Protein AF-A0A0P8AAI0-F1 (afdb_monomer_lite)

Organism: NCBI:txid1392998

Secondary structure (DSSP, 8-state):
-HHHHHHHHHHHHHHHHHHHHHTT---EEEEE-SSHHHHHHHHHHHHHH-GGG--SSTTS-SEEEEB---TTS-GGGTTTB--HHHHHHHHHHHH-TTSS--EEEESSSSSSS---TTEEEEEE----TTHHHHHTT-TT------

Radius of gyration: 15.43 Å; chains: 1; bounding box: 41×43×31 Å

pLDDT: mean 80.05, std 18.84, range [31.98, 96.88]

Structure (mmCIF, N/CA/C/O backbone):
data_AF-A0A0P8AAI0-F1
#
_entry.id   AF-A0A0P8AAI0-F1
#
loop_
_atom_site.group_PDB
_atom_site.id
_atom_site.type_symbol
_atom_site.label_atom_id
_atom_site.label_alt_id
_atom_site.label_comp_id
_atom_site.label_asym_id
_atom_site.label_entity_id
_atom_site.label_seq_id
_atom_site.pdbx_PDB_ins_code
_atom_site.Cartn_x
_atom_site.Cartn_y
_atom_site.Cartn_z
_atom_site.occupancy
_atom_site.B_iso_or_equiv
_atom_site.auth_seq_id
_atom_site.auth_comp_id
_atom_site.auth_asym_id
_atom_site.auth_atom_id
_atom_site.pdbx_PDB_model_num
ATOM 1 N N . MET A 1 1 ? 15.168 13.896 9.844 1.00 45.66 1 MET A N 1
ATOM 2 C CA . MET A 1 1 ? 14.336 13.631 11.042 1.00 45.66 1 MET A CA 1
ATOM 3 C C . MET A 1 1 ? 12.861 14.038 10.887 1.00 45.66 1 MET A C 1
ATOM 5 O O . MET A 1 1 ? 12.034 13.464 11.578 1.00 45.66 1 MET A O 1
ATOM 9 N N . GLY A 1 2 ? 12.480 14.962 9.988 1.00 57.12 2 GLY A N 1
ATOM 10 C CA . GLY A 1 2 ? 11.063 15.337 9.791 1.00 57.12 2 GLY A CA 1
ATOM 11 C C . GLY A 1 2 ? 10.198 14.327 9.016 1.00 57.12 2 GLY A C 1
ATOM 12 O O . GLY A 1 2 ? 8.997 14.243 9.253 1.00 57.12 2 GLY A O 1
ATOM 13 N N . SER A 1 3 ? 10.792 13.525 8.125 1.00 65.31 3 SER A N 1
ATOM 14 C CA . SER A 1 3 ? 10.058 12.581 7.268 1.00 65.31 3 SER A CA 1
ATOM 15 C C . SER A 1 3 ? 9.417 11.424 8.039 1.00 65.31 3 SER A C 1
ATOM 17 O O . SER A 1 3 ? 8.282 11.068 7.757 1.00 65.31 3 SER A O 1
ATOM 19 N N . GLU A 1 4 ? 10.102 10.871 9.041 1.00 74.44 4 GLU A N 1
ATOM 20 C CA . GLU A 1 4 ? 9.607 9.716 9.802 1.00 74.44 4 GLU A CA 1
ATOM 21 C C . GLU A 1 4 ? 8.378 10.069 10.654 1.00 74.44 4 GLU A C 1
ATOM 23 O O . GLU A 1 4 ? 7.386 9.342 10.655 1.00 74.44 4 GLU A O 1
ATOM 28 N N . LYS A 1 5 ? 8.398 11.230 11.327 1.00 82.56 5 LYS A N 1
ATOM 29 C CA . LYS A 1 5 ? 7.234 11.730 12.077 1.00 82.56 5 LYS A CA 1
ATOM 30 C C . LYS A 1 5 ? 6.036 11.967 11.155 1.00 82.56 5 LYS A C 1
ATOM 32 O O . LYS A 1 5 ? 4.918 11.612 11.512 1.00 82.56 5 LYS A O 1
ATOM 37 N N . ARG A 1 6 ? 6.274 12.520 9.960 1.00 85.12 6 ARG A N 1
ATOM 38 C CA . ARG A 1 6 ? 5.229 12.743 8.952 1.00 85.12 6 ARG A CA 1
ATOM 39 C C . ARG A 1 6 ? 4.620 11.424 8.469 1.00 85.12 6 ARG A C 1
ATOM 41 O O . ARG A 1 6 ? 3.402 11.322 8.419 1.00 85.12 6 ARG A O 1
ATOM 48 N N . ILE A 1 7 ? 5.441 10.417 8.162 1.00 89.19 7 ILE A N 1
ATOM 49 C CA . ILE A 1 7 ? 4.960 9.107 7.692 1.00 89.19 7 ILE A CA 1
ATOM 50 C C . ILE A 1 7 ? 4.073 8.435 8.744 1.00 89.19 7 ILE A C 1
ATOM 52 O O . ILE A 1 7 ? 3.032 7.899 8.388 1.00 89.19 7 ILE A O 1
ATOM 56 N N . LYS A 1 8 ? 4.424 8.524 10.032 1.00 91.44 8 LYS A N 1
ATOM 57 C CA . LYS A 1 8 ? 3.599 7.987 11.130 1.00 91.44 8 LYS A CA 1
ATOM 58 C C . LYS A 1 8 ? 2.211 8.623 11.198 1.00 91.44 8 LYS A C 1
ATOM 60 O O . LYS A 1 8 ? 1.223 7.912 11.354 1.00 91.44 8 LYS A O 1
ATOM 65 N N . ILE A 1 9 ? 2.142 9.949 11.063 1.00 90.56 9 ILE A N 1
ATOM 66 C CA . ILE A 1 9 ? 0.868 10.686 11.049 1.00 90.56 9 ILE A CA 1
ATOM 67 C C . ILE A 1 9 ? 0.040 10.264 9.832 1.00 90.56 9 ILE A C 1
ATOM 69 O O . ILE A 1 9 ? -1.098 9.840 9.991 1.00 90.56 9 ILE A O 1
ATOM 73 N N . ILE A 1 10 ? 0.648 10.267 8.642 1.00 89.25 10 ILE A N 1
ATOM 74 C CA . ILE A 1 10 ? -0.021 9.856 7.400 1.00 89.25 10 ILE A CA 1
ATOM 75 C C . ILE A 1 10 ? -0.526 8.410 7.493 1.00 89.25 10 ILE A C 1
ATOM 77 O O . ILE A 1 10 ? -1.657 8.137 7.109 1.00 89.25 10 ILE A O 1
ATOM 81 N N . ALA A 1 11 ? 0.281 7.483 8.018 1.00 92.94 11 ALA A N 1
ATOM 82 C CA . ALA A 1 11 ? -0.107 6.085 8.191 1.00 92.94 11 ALA A CA 1
ATOM 83 C C . ALA A 1 11 ? -1.357 5.954 9.066 1.00 92.94 11 ALA A C 1
ATOM 85 O O . ALA A 1 11 ? -2.292 5.245 8.701 1.00 92.94 11 ALA A O 1
ATOM 86 N N . LYS A 1 12 ? -1.382 6.668 10.198 1.00 92.81 12 LYS A N 1
ATOM 87 C CA . LYS A 1 12 ? -2.525 6.680 11.108 1.00 92.81 12 LYS A CA 1
ATOM 88 C C . LYS A 1 12 ? -3.771 7.246 10.430 1.00 92.81 12 LYS A C 1
ATOM 90 O O . LYS A 1 12 ? -4.813 6.603 10.467 1.00 92.81 12 LYS A O 1
ATOM 95 N N . ASP A 1 13 ? -3.654 8.397 9.773 1.00 90.88 13 ASP A N 1
ATOM 96 C CA . ASP A 1 13 ? -4.787 9.050 9.112 1.00 90.88 13 ASP A CA 1
ATOM 97 C C . ASP A 1 13 ? -5.361 8.187 7.977 1.00 90.88 13 ASP A C 1
ATOM 99 O O . ASP A 1 13 ? -6.579 8.085 7.828 1.00 90.88 13 ASP A O 1
ATOM 103 N N . ILE A 1 14 ? -4.496 7.520 7.203 1.00 91.75 14 ILE A N 1
ATOM 104 C CA . ILE A 1 14 ? -4.907 6.584 6.149 1.00 91.75 14 ILE A CA 1
ATOM 105 C C . ILE A 1 14 ? -5.676 5.406 6.742 1.00 91.75 14 ILE A C 1
ATOM 107 O O . ILE A 1 14 ? -6.764 5.108 6.254 1.00 91.75 14 ILE A O 1
ATOM 111 N N . VAL A 1 15 ? -5.133 4.744 7.770 1.00 93.81 15 VAL A N 1
ATOM 112 C CA . VAL A 1 15 ? -5.780 3.585 8.407 1.00 93.81 15 VAL A CA 1
ATOM 113 C C . VAL A 1 15 ? -7.129 3.987 8.996 1.00 93.81 15 VAL A C 1
ATOM 115 O O . VAL A 1 15 ? -8.135 3.364 8.667 1.00 93.81 15 VAL A O 1
ATOM 118 N N . ASP A 1 16 ? -7.165 5.066 9.782 1.00 92.38 16 ASP A N 1
ATOM 119 C CA . ASP A 1 16 ? -8.385 5.550 10.433 1.00 92.38 16 ASP A CA 1
ATOM 120 C C . ASP A 1 16 ? -9.463 5.918 9.397 1.00 92.38 16 ASP A C 1
ATOM 122 O O . ASP A 1 16 ? -10.640 5.609 9.578 1.00 92.38 16 ASP A O 1
ATOM 126 N N . HIS A 1 17 ? -9.084 6.581 8.299 1.00 91.12 17 HIS A N 1
ATOM 127 C CA . HIS A 1 17 ? -10.022 6.930 7.231 1.00 91.12 17 HIS A CA 1
ATOM 128 C C . HIS A 1 17 ? -10.501 5.698 6.456 1.00 91.12 17 HIS A C 1
ATOM 130 O O . HIS A 1 17 ? -11.684 5.594 6.131 1.00 91.12 17 HIS A O 1
ATOM 136 N N . PHE A 1 18 ? -9.593 4.773 6.141 1.00 90.81 18 PHE A N 1
ATOM 137 C CA . PHE A 1 18 ? -9.918 3.583 5.365 1.00 90.81 18 PHE A CA 1
ATOM 138 C C . PHE A 1 18 ? -10.877 2.662 6.125 1.00 90.81 18 PHE A C 1
ATOM 140 O O . PHE A 1 18 ? -11.883 2.242 5.562 1.00 90.81 18 PHE A O 1
ATOM 147 N N . GLU A 1 19 ? -10.637 2.424 7.416 1.00 92.06 19 GLU A N 1
ATOM 148 C CA . GLU A 1 19 ? -11.521 1.599 8.247 1.00 92.06 19 GLU A CA 1
ATOM 149 C C . GLU A 1 19 ? -12.921 2.200 8.388 1.00 92.06 19 GLU A C 1
ATOM 151 O O . GLU A 1 19 ? -13.902 1.502 8.149 1.00 92.06 19 GLU A O 1
ATOM 156 N N . LYS A 1 20 ? -13.030 3.510 8.657 1.00 90.38 20 LYS A N 1
ATOM 157 C CA . LYS A 1 20 ? -14.334 4.200 8.699 1.00 90.38 20 LYS A CA 1
ATOM 158 C C . LYS A 1 20 ? -15.103 4.071 7.391 1.00 90.38 20 LYS A C 1
ATOM 160 O O . LYS A 1 20 ? -16.328 4.031 7.385 1.00 90.38 20 LYS A O 1
ATOM 165 N N . ARG A 1 21 ? -14.394 4.046 6.262 1.00 87.00 21 ARG A N 1
ATOM 166 C CA . ARG A 1 21 ? -15.028 3.890 4.955 1.00 87.00 21 ARG A CA 1
ATOM 167 C C . ARG A 1 21 ? -15.523 2.463 4.735 1.00 87.00 21 ARG A C 1
ATOM 169 O O . ARG A 1 21 ? -16.639 2.310 4.247 1.00 87.00 21 ARG A O 1
ATOM 176 N N . LEU A 1 22 ? -14.748 1.461 5.154 1.00 86.88 22 LEU A N 1
ATOM 177 C CA . LEU A 1 22 ? -15.141 0.050 5.089 1.00 86.88 22 LEU A CA 1
ATOM 178 C C . LEU A 1 22 ? -16.396 -0.272 5.918 1.00 86.88 22 LEU A C 1
ATOM 180 O O . LEU A 1 22 ? -17.106 -1.212 5.580 1.00 86.88 22 LEU A O 1
ATOM 184 N N . GLU A 1 23 ? -16.707 0.506 6.962 1.00 88.50 23 GLU A N 1
ATOM 185 C CA . GLU A 1 23 ? -17.963 0.367 7.722 1.00 88.50 23 GLU A CA 1
ATOM 186 C C . GLU A 1 23 ? -19.212 0.723 6.897 1.00 88.50 23 GLU A C 1
ATOM 188 O O . GLU A 1 23 ? -20.306 0.244 7.192 1.00 88.50 23 GLU A O 1
ATOM 193 N N . VAL A 1 24 ? -19.061 1.566 5.871 1.00 86.31 24 VAL A N 1
ATOM 194 C CA . VAL A 1 24 ? -20.173 2.077 5.054 1.00 86.31 24 VAL A CA 1
ATOM 195 C C . VAL A 1 24 ? -20.227 1.395 3.691 1.00 86.31 24 VAL A C 1
ATOM 197 O O . VAL A 1 24 ? -21.310 1.109 3.183 1.00 86.31 24 VAL A O 1
ATOM 200 N N . LEU A 1 25 ? -19.068 1.164 3.076 1.00 81.62 25 LEU A N 1
ATOM 201 C CA . LEU A 1 25 ? -18.955 0.588 1.744 1.00 81.62 25 LEU A CA 1
ATOM 202 C C . LEU A 1 25 ? -17.646 -0.193 1.629 1.00 81.62 25 LEU A C 1
ATOM 204 O O . LEU A 1 25 ? -16.569 0.366 1.843 1.00 81.62 25 LEU A O 1
ATOM 208 N N . ASP A 1 26 ? -17.737 -1.463 1.232 1.00 84.81 26 ASP A N 1
ATOM 209 C CA . ASP A 1 26 ? -16.545 -2.241 0.908 1.00 84.81 26 ASP A CA 1
ATOM 210 C C . ASP A 1 26 ? -15.889 -1.710 -0.372 1.00 84.81 26 ASP A C 1
ATOM 212 O O . ASP A 1 26 ? -16.550 -1.343 -1.348 1.00 84.81 26 ASP A O 1
ATOM 216 N N . GLY A 1 27 ? -14.565 -1.699 -0.371 1.00 87.81 27 GLY A N 1
ATOM 217 C CA . GLY A 1 27 ? -13.793 -1.460 -1.568 1.00 87.81 27 GLY A CA 1
ATOM 218 C C . GLY A 1 27 ? -12.321 -1.219 -1.292 1.00 87.81 27 GLY A C 1
ATOM 219 O O . GLY A 1 27 ? -11.780 -1.590 -0.247 1.00 87.81 27 GLY A O 1
ATOM 220 N N . LYS A 1 28 ? -11.637 -0.689 -2.305 1.00 91.00 28 LYS A N 1
ATOM 221 C CA . LYS A 1 28 ? -10.181 -0.707 -2.388 1.00 91.00 28 LYS A CA 1
ATOM 222 C C . LYS A 1 28 ? -9.588 0.695 -2.418 1.00 91.00 28 LYS A C 1
ATOM 224 O O . LYS A 1 28 ? -10.158 1.646 -2.960 1.00 91.00 28 LYS A O 1
ATOM 229 N N . GLY A 1 29 ? -8.399 0.801 -1.841 1.00 91.38 29 GLY A N 1
ATOM 230 C CA . GLY A 1 29 ? -7.593 2.008 -1.775 1.00 91.38 29 GLY A CA 1
ATOM 231 C C . GLY A 1 29 ? -6.268 1.858 -2.518 1.00 91.38 29 GLY A C 1
ATOM 232 O O . GLY A 1 29 ? -5.637 0.799 -2.517 1.00 91.38 29 GLY A O 1
ATOM 233 N N . MET A 1 30 ? -5.813 2.949 -3.122 1.00 91.69 30 MET A N 1
ATOM 234 C CA . MET A 1 30 ? -4.482 3.056 -3.705 1.00 91.69 30 MET A CA 1
ATOM 235 C C . MET A 1 30 ? -3.768 4.253 -3.095 1.00 91.69 30 MET A C 1
ATOM 237 O O . MET A 1 30 ? -4.326 5.340 -2.976 1.00 91.69 30 MET A O 1
ATOM 241 N N . ILE A 1 31 ? -2.521 4.055 -2.692 1.00 91.69 31 ILE A N 1
ATOM 242 C CA . ILE A 1 31 ? -1.681 5.089 -2.103 1.00 91.69 31 ILE A CA 1
ATOM 243 C C . ILE A 1 31 ? -0.512 5.321 -3.046 1.00 91.69 31 ILE A C 1
ATOM 245 O O . ILE A 1 31 ? 0.296 4.427 -3.272 1.00 91.69 31 ILE A O 1
ATOM 249 N N . VAL A 1 32 ? -0.415 6.526 -3.586 1.00 89.00 32 VAL A N 1
ATOM 250 C CA . VAL A 1 32 ? 0.661 6.955 -4.472 1.00 89.00 32 VAL A CA 1
ATOM 251 C C . VAL A 1 32 ? 1.707 7.703 -3.651 1.00 89.00 32 VAL A C 1
ATOM 253 O O . VAL A 1 32 ? 1.422 8.745 -3.054 1.00 89.00 32 VAL A O 1
ATOM 256 N N . CYS A 1 33 ? 2.935 7.189 -3.631 1.00 86.94 33 CYS A N 1
ATOM 257 C CA . CYS A 1 33 ? 4.070 7.827 -2.966 1.00 86.94 33 CYS A CA 1
ATOM 258 C C . CYS A 1 33 ? 5.125 8.293 -3.978 1.00 86.94 33 CYS A C 1
ATOM 260 O O . CYS A 1 33 ? 5.326 7.677 -5.020 1.00 86.94 33 CYS A O 1
ATOM 262 N N . MET A 1 34 ? 5.889 9.334 -3.636 1.00 83.00 34 MET A N 1
ATOM 263 C CA . MET A 1 34 ? 6.893 9.908 -4.553 1.00 83.00 34 MET A CA 1
ATOM 264 C C . MET A 1 34 ? 8.202 9.112 -4.649 1.00 83.00 34 MET A C 1
ATOM 266 O O . MET A 1 34 ? 8.955 9.241 -5.617 1.00 83.00 34 MET A O 1
ATOM 270 N N . SER A 1 35 ? 8.522 8.284 -3.654 1.00 87.06 35 SER A N 1
ATOM 271 C CA . SER A 1 35 ? 9.751 7.487 -3.660 1.00 87.06 35 SER A CA 1
ATOM 272 C C . SER A 1 35 ? 9.520 6.089 -3.109 1.00 87.06 35 SER A C 1
ATOM 274 O O . SER A 1 35 ? 8.659 5.881 -2.258 1.00 87.06 35 SER A O 1
ATOM 276 N N . ARG A 1 36 ? 10.345 5.139 -3.560 1.00 87.38 36 ARG A N 1
ATOM 277 C CA . ARG A 1 36 ? 10.311 3.738 -3.108 1.00 87.38 36 ARG A CA 1
ATOM 278 C C . ARG A 1 36 ? 10.518 3.614 -1.605 1.00 87.38 36 ARG A C 1
ATOM 280 O O . ARG A 1 36 ? 9.802 2.872 -0.947 1.00 87.38 36 ARG A O 1
ATOM 287 N N . ARG A 1 37 ? 11.433 4.419 -1.058 1.00 88.44 37 ARG A N 1
ATOM 288 C CA . ARG A 1 37 ? 11.660 4.501 0.384 1.00 88.44 37 ARG A CA 1
ATOM 289 C C . ARG A 1 37 ? 10.384 4.891 1.128 1.00 88.44 37 ARG A C 1
ATOM 291 O O . ARG A 1 37 ? 10.032 4.224 2.086 1.00 88.44 37 ARG A O 1
ATOM 298 N N . ILE A 1 38 ? 9.666 5.915 0.659 1.00 89.81 38 ILE A N 1
ATOM 299 C CA . ILE A 1 38 ? 8.409 6.343 1.293 1.00 89.81 38 ILE A CA 1
ATOM 300 C C . ILE A 1 38 ? 7.344 5.247 1.192 1.00 89.81 38 ILE A C 1
ATOM 302 O O . ILE A 1 38 ? 6.665 5.008 2.183 1.00 89.81 38 ILE A O 1
ATOM 306 N N . CYS A 1 39 ? 7.222 4.551 0.052 1.00 91.25 39 CYS A N 1
ATOM 307 C CA . CYS A 1 39 ? 6.288 3.424 -0.072 1.00 91.25 39 CYS A CA 1
ATOM 308 C C . CYS A 1 39 ? 6.514 2.377 1.027 1.00 91.25 39 CYS A C 1
ATOM 310 O O . CYS A 1 39 ? 5.564 1.888 1.631 1.00 91.25 39 CYS A O 1
ATOM 312 N N . ILE A 1 40 ? 7.780 2.037 1.269 1.00 92.38 40 ILE A N 1
ATOM 313 C CA . ILE A 1 40 ? 8.179 0.989 2.210 1.00 92.38 40 ILE A CA 1
ATOM 314 C C . ILE A 1 40 ? 8.061 1.477 3.650 1.00 92.38 40 ILE A C 1
ATOM 316 O O . ILE A 1 40 ? 7.498 0.775 4.482 1.00 92.38 40 ILE A O 1
ATOM 320 N N . ASP A 1 41 ? 8.532 2.688 3.943 1.00 92.50 41 ASP A N 1
ATOM 321 C CA . ASP A 1 41 ? 8.413 3.279 5.275 1.00 92.50 41 ASP A CA 1
ATOM 322 C C . ASP A 1 41 ? 6.929 3.399 5.670 1.00 92.50 41 ASP A C 1
ATOM 324 O O . ASP A 1 41 ? 6.551 3.020 6.778 1.00 92.50 41 ASP A O 1
ATOM 328 N N . LEU A 1 42 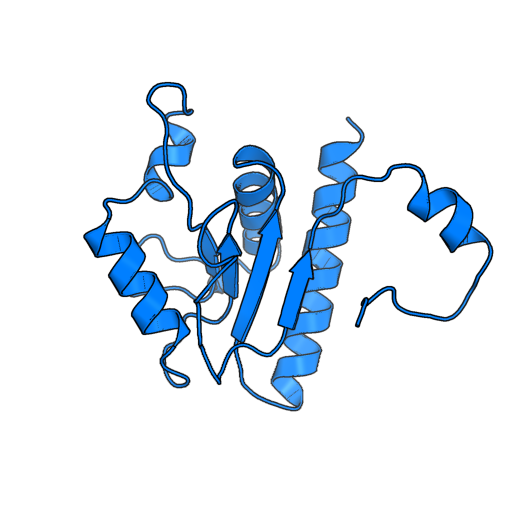? 6.068 3.844 4.747 1.00 93.12 42 LEU A N 1
ATOM 329 C CA . LEU A 1 42 ? 4.626 3.935 4.970 1.00 93.12 42 LEU A CA 1
ATOM 330 C C . LEU A 1 42 ? 3.984 2.562 5.164 1.00 93.12 42 LEU A C 1
ATOM 332 O O . LEU A 1 42 ? 3.206 2.387 6.099 1.00 93.12 42 LEU A O 1
ATOM 336 N N . HIS A 1 43 ? 4.327 1.585 4.321 1.00 95.56 43 HIS A N 1
ATOM 337 C CA . HIS A 1 43 ? 3.894 0.203 4.504 1.00 95.56 43 HIS A CA 1
ATOM 338 C C . HIS A 1 43 ? 4.252 -0.296 5.904 1.00 95.56 43 HIS A C 1
ATOM 340 O O . HIS A 1 43 ? 3.384 -0.773 6.625 1.00 95.56 43 HIS A O 1
ATOM 346 N N . ASN A 1 44 ? 5.502 -0.117 6.325 1.00 94.94 44 ASN A N 1
ATOM 347 C CA . ASN A 1 44 ? 5.974 -0.588 7.620 1.00 94.94 44 ASN A CA 1
ATOM 348 C C . ASN A 1 44 ? 5.234 0.080 8.784 1.00 94.94 44 ASN A C 1
ATOM 350 O O . ASN A 1 44 ? 4.895 -0.600 9.750 1.00 94.94 44 ASN A O 1
ATOM 354 N N . GLU A 1 45 ? 4.947 1.382 8.709 1.00 95.88 45 GLU A N 1
ATOM 355 C CA . GLU A 1 45 ? 4.133 2.055 9.728 1.00 95.88 45 GLU A CA 1
ATOM 356 C C . GLU A 1 45 ? 2.677 1.561 9.735 1.00 95.88 45 GLU A C 1
ATOM 358 O O . GLU A 1 45 ? 2.128 1.322 10.810 1.00 95.88 45 GLU A O 1
ATOM 363 N N . ILE A 1 46 ? 2.063 1.310 8.574 1.00 96.31 46 ILE A N 1
ATOM 364 C CA . ILE A 1 46 ? 0.708 0.733 8.510 1.00 96.31 46 ILE A CA 1
ATOM 365 C C . ILE A 1 46 ? 0.691 -0.683 9.098 1.00 96.31 46 ILE A C 1
ATOM 367 O O . ILE A 1 46 ? -0.192 -1.007 9.890 1.00 96.31 46 ILE A O 1
ATOM 371 N N . VAL A 1 47 ? 1.683 -1.517 8.783 1.00 96.38 47 VAL A N 1
ATOM 372 C CA . VAL A 1 47 ? 1.791 -2.881 9.324 1.00 96.38 47 VAL A CA 1
ATOM 373 C C . VAL A 1 47 ? 2.001 -2.870 10.838 1.00 96.38 47 VAL A C 1
ATOM 375 O O . VAL A 1 47 ? 1.436 -3.712 11.530 1.00 96.38 47 VAL A O 1
ATOM 378 N N . LYS A 1 48 ? 2.728 -1.893 11.395 1.00 96.88 48 LYS A N 1
ATOM 379 C CA . LYS A 1 48 ? 2.812 -1.719 12.858 1.00 96.88 48 LYS A CA 1
ATOM 380 C C . LYS A 1 48 ? 1.446 -1.421 13.481 1.00 96.88 48 LYS A C 1
ATOM 382 O O . LYS A 1 48 ? 1.147 -1.938 14.553 1.00 96.88 48 LYS A O 1
ATOM 387 N N . LEU A 1 49 ? 0.619 -0.607 12.820 1.00 96.50 49 LEU A N 1
ATOM 388 C CA . LEU A 1 49 ? -0.734 -0.274 13.283 1.00 96.50 49 LEU A CA 1
ATOM 389 C C . LEU A 1 49 ? -1.722 -1.435 13.095 1.00 96.50 49 LEU A C 1
ATOM 391 O O . LEU A 1 49 ? -2.627 -1.614 13.914 1.00 96.50 49 LEU A O 1
ATOM 395 N N . ARG A 1 50 ? -1.566 -2.219 12.023 1.00 96.38 50 ARG A N 1
ATOM 396 C CA . ARG A 1 50 ? -2.428 -3.353 11.660 1.00 96.38 50 ARG A CA 1
ATOM 397 C C . ARG A 1 50 ? -1.597 -4.560 11.206 1.00 96.38 50 ARG A C 1
ATOM 399 O O . ARG A 1 50 ? -1.560 -4.875 10.016 1.00 96.38 50 ARG A O 1
ATOM 406 N N . PRO A 1 51 ? -0.998 -5.317 12.144 1.00 96.88 51 PRO A N 1
ATOM 407 C CA . PRO A 1 51 ? -0.120 -6.439 11.795 1.00 96.88 51 PRO A CA 1
ATOM 408 C C . PRO A 1 51 ? -0.811 -7.532 10.974 1.00 96.88 51 PRO A C 1
ATOM 410 O O . PRO A 1 51 ? -0.186 -8.165 10.133 1.00 96.88 51 PRO A O 1
ATOM 413 N N . LYS A 1 52 ? -2.123 -7.718 11.175 1.00 96.25 52 LYS A N 1
ATOM 414 C CA . LYS A 1 52 ? -2.936 -8.722 10.469 1.00 96.25 52 LYS A CA 1
ATOM 415 C C . LYS A 1 52 ? -3.159 -8.414 8.985 1.00 96.25 52 LYS A C 1
ATOM 417 O O . LYS A 1 52 ? -3.615 -9.285 8.257 1.00 96.25 52 LYS A O 1
ATOM 422 N N . TRP A 1 53 ? -2.907 -7.182 8.542 1.00 96.06 53 TRP A N 1
ATOM 423 C CA . TRP A 1 53 ? -3.076 -6.808 7.134 1.00 96.06 53 TRP A CA 1
ATOM 424 C C . TRP A 1 53 ? -1.906 -7.273 6.271 1.00 96.06 53 TRP A C 1
ATOM 426 O O . TRP A 1 53 ? -2.044 -7.384 5.052 1.00 96.06 53 TRP A O 1
ATOM 436 N N . TYR A 1 54 ? -0.762 -7.536 6.897 1.00 96.56 54 TYR A N 1
ATOM 437 C CA . TYR A 1 54 ? 0.436 -7.981 6.218 1.00 96.56 54 TYR A CA 1
ATOM 438 C C . TYR A 1 54 ? 0.443 -9.495 6.044 1.00 96.56 54 TYR A C 1
ATOM 440 O O . TYR A 1 54 ? 0.162 -10.255 6.965 1.00 96.56 54 TYR A O 1
ATOM 448 N N . ASP A 1 55 ? 0.847 -9.906 4.853 1.00 96.19 55 ASP A N 1
ATOM 449 C CA . ASP A 1 55 ? 1.314 -11.252 4.571 1.00 96.19 55 ASP A CA 1
ATOM 450 C C . ASP A 1 55 ? 2.496 -11.111 3.609 1.00 96.19 55 ASP A C 1
ATOM 452 O O . ASP A 1 55 ? 2.546 -10.157 2.823 1.00 96.19 55 ASP A O 1
ATOM 456 N N . ARG A 1 56 ? 3.442 -12.042 3.653 1.00 92.12 56 ARG A N 1
ATOM 457 C CA . ARG A 1 56 ? 4.582 -12.054 2.738 1.00 92.12 56 ARG A CA 1
ATOM 458 C C . ARG A 1 56 ? 4.177 -12.539 1.345 1.00 92.12 56 ARG A C 1
ATOM 460 O O . ARG A 1 56 ? 4.675 -12.015 0.347 1.00 92.12 56 ARG A O 1
ATOM 467 N N . ASP A 1 57 ? 3.249 -13.489 1.264 1.00 93.50 57 ASP A N 1
ATOM 468 C CA . ASP A 1 57 ? 2.863 -14.147 0.017 1.00 93.50 57 ASP A CA 1
ATOM 469 C C . ASP A 1 57 ? 1.998 -13.229 -0.860 1.00 93.50 57 ASP A C 1
ATOM 471 O O . ASP A 1 57 ? 1.109 -12.524 -0.380 1.00 93.50 57 ASP A O 1
ATOM 475 N N . ASP A 1 58 ? 2.262 -13.202 -2.168 1.00 92.25 58 ASP A N 1
ATOM 476 C CA . ASP A 1 58 ? 1.638 -12.262 -3.116 1.00 92.25 58 ASP A CA 1
ATOM 477 C C . ASP A 1 58 ? 0.150 -12.493 -3.362 1.00 92.25 58 ASP A C 1
ATOM 479 O O . ASP A 1 58 ? -0.503 -11.601 -3.892 1.00 92.25 58 ASP A O 1
ATOM 483 N N . ASP A 1 59 ? -0.367 -13.665 -3.023 1.00 92.56 59 ASP A N 1
ATOM 484 C CA . ASP A 1 59 ? -1.768 -14.081 -3.124 1.00 92.56 59 ASP A CA 1
ATOM 485 C C . ASP A 1 59 ? -2.542 -13.858 -1.815 1.00 92.56 59 ASP A C 1
ATOM 487 O O . ASP A 1 59 ? -3.760 -13.998 -1.780 1.00 92.56 59 ASP A O 1
ATOM 491 N N . LYS A 1 60 ? -1.851 -13.439 -0.752 1.00 94.31 60 LYS A N 1
ATOM 492 C CA . LYS A 1 60 ? -2.429 -13.160 0.565 1.00 94.31 60 LYS A CA 1
ATOM 493 C C . LYS A 1 60 ? -2.250 -11.701 0.960 1.00 94.31 60 LYS A C 1
ATOM 495 O O . LYS A 1 60 ? -1.680 -10.895 0.217 1.00 94.31 60 LYS A O 1
ATOM 500 N N . GLY A 1 61 ? -2.747 -11.371 2.147 1.00 94.50 61 GLY A N 1
ATOM 501 C CA . GLY A 1 61 ? -2.635 -10.049 2.747 1.00 94.50 61 GLY A CA 1
ATOM 502 C C . GLY A 1 61 ? -3.610 -9.030 2.162 1.00 94.50 61 GLY A C 1
ATOM 503 O O . GLY A 1 61 ? -4.138 -9.182 1.059 1.00 94.50 61 GLY A O 1
ATOM 504 N N . ILE A 1 62 ? -3.816 -7.978 2.945 1.00 96.25 62 ILE A N 1
ATOM 505 C CA . ILE A 1 62 ? -4.741 -6.876 2.669 1.00 96.25 62 ILE A CA 1
ATOM 506 C C . ILE A 1 62 ? -3.998 -5.685 2.062 1.00 96.25 62 ILE A C 1
ATOM 508 O O . ILE A 1 62 ? -4.587 -4.922 1.298 1.00 96.25 62 ILE A O 1
ATOM 512 N N . ILE A 1 63 ? -2.703 -5.537 2.367 1.00 96.38 63 ILE A N 1
ATOM 513 C CA . ILE A 1 63 ? -1.859 -4.441 1.888 1.00 96.38 63 ILE A CA 1
ATOM 514 C C . ILE A 1 63 ? -0.624 -4.954 1.146 1.00 96.38 63 ILE A C 1
ATOM 516 O O . ILE A 1 63 ? 0.047 -5.878 1.607 1.00 96.38 63 ILE A O 1
ATOM 520 N N . LYS A 1 64 ? -0.297 -4.340 -0.000 1.00 96.00 64 LYS A N 1
ATOM 521 C CA . LYS A 1 64 ? 0.924 -4.643 -0.768 1.00 96.00 64 LYS A CA 1
ATOM 522 C C . LYS A 1 64 ? 1.595 -3.388 -1.312 1.00 96.00 64 LYS A C 1
ATOM 524 O O . LYS A 1 64 ? 0.941 -2.501 -1.854 1.00 96.00 64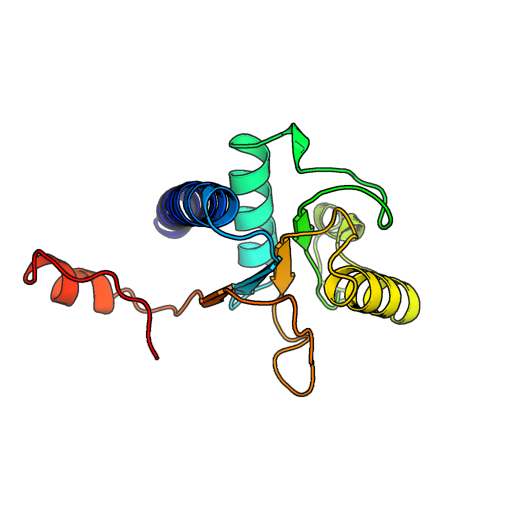 LYS A O 1
ATOM 529 N N . VAL A 1 65 ? 2.927 -3.361 -1.243 1.00 94.44 65 VAL A N 1
ATOM 530 C CA . VAL A 1 65 ? 3.757 -2.401 -1.987 1.00 94.44 65 VAL A CA 1
ATOM 531 C C . VAL A 1 65 ? 4.029 -2.941 -3.384 1.00 94.44 65 VAL A C 1
ATOM 533 O O . VAL A 1 65 ? 4.476 -4.082 -3.539 1.00 94.44 65 VAL A O 1
ATOM 536 N N . ILE A 1 66 ? 3.789 -2.113 -4.396 1.00 91.38 66 ILE A N 1
ATOM 537 C CA . ILE A 1 66 ? 3.900 -2.459 -5.810 1.00 91.38 66 ILE A CA 1
ATOM 538 C C . ILE A 1 66 ? 4.773 -1.413 -6.493 1.00 91.38 66 ILE A C 1
ATOM 540 O O . ILE A 1 66 ? 4.370 -0.280 -6.751 1.00 91.38 66 ILE A O 1
ATOM 544 N N . MET A 1 67 ? 6.006 -1.809 -6.795 1.00 88.50 67 MET A N 1
ATOM 545 C CA . MET A 1 67 ? 6.991 -0.934 -7.420 1.00 88.50 67 MET A CA 1
ATOM 546 C C . MET A 1 67 ? 7.905 -1.692 -8.385 1.00 88.50 67 MET A C 1
ATOM 548 O O . MET A 1 67 ? 7.998 -2.927 -8.389 1.00 88.50 67 MET A O 1
ATOM 552 N N . THR A 1 68 ? 8.593 -0.934 -9.231 1.00 83.75 68 THR A N 1
ATOM 553 C CA . THR A 1 68 ? 9.733 -1.421 -10.005 1.00 83.75 68 THR A CA 1
ATOM 554 C C . THR A 1 68 ? 11.006 -1.315 -9.173 1.00 83.75 68 THR A C 1
ATOM 556 O O . THR A 1 68 ? 11.294 -0.265 -8.593 1.00 83.75 68 THR A O 1
ATOM 559 N N . GLY A 1 69 ? 11.769 -2.405 -9.119 1.00 80.38 69 GLY A N 1
ATOM 560 C CA . GLY A 1 69 ? 13.102 -2.402 -8.523 1.00 80.38 69 GLY A CA 1
ATOM 561 C C . GLY 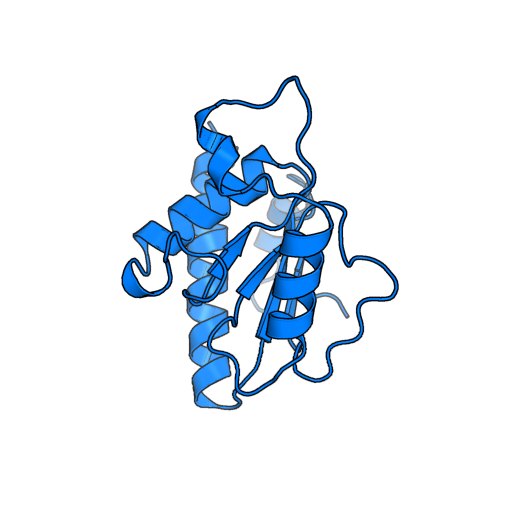A 1 69 ? 14.156 -1.798 -9.451 1.00 80.38 69 GLY A C 1
ATOM 562 O O . GLY A 1 69 ? 13.941 -1.664 -10.655 1.00 80.38 69 GLY A O 1
ATOM 563 N N . SER A 1 70 ? 15.301 -1.472 -8.867 1.00 79.69 70 SER A N 1
ATOM 564 C CA . SER A 1 70 ? 16.557 -1.069 -9.500 1.00 79.69 70 SER A CA 1
ATOM 565 C C . SER A 1 70 ? 17.687 -1.930 -8.935 1.00 79.69 70 SER A C 1
ATOM 567 O O . SER A 1 70 ? 17.602 -2.400 -7.803 1.00 79.69 70 SER A O 1
ATOM 569 N N . ALA A 1 71 ? 18.780 -2.079 -9.686 1.00 76.31 71 ALA A N 1
ATOM 570 C CA . ALA A 1 71 ? 19.992 -2.755 -9.215 1.00 76.31 71 ALA A CA 1
ATOM 571 C C . ALA A 1 71 ? 20.625 -2.085 -7.977 1.00 76.31 71 ALA A C 1
ATOM 573 O O . ALA A 1 71 ? 21.396 -2.713 -7.263 1.00 76.31 71 ALA A O 1
ATOM 574 N N . SER A 1 72 ? 20.295 -0.817 -7.723 1.00 79.25 72 SER A N 1
ATOM 575 C CA . SER A 1 72 ? 20.798 -0.022 -6.599 1.00 79.25 72 SER A CA 1
ATOM 576 C C . SER A 1 72 ? 19.930 -0.099 -5.336 1.00 79.25 72 SER A C 1
ATOM 578 O O . SER A 1 72 ? 20.130 0.704 -4.427 1.00 79.25 72 SER A O 1
ATOM 580 N N . ASP A 1 73 ? 18.898 -0.945 -5.311 1.00 81.88 73 ASP A N 1
ATOM 581 C CA . ASP A 1 73 ? 17.980 -1.016 -4.174 1.00 81.88 73 ASP A CA 1
ATOM 582 C C . ASP A 1 73 ? 18.528 -1.842 -3.020 1.00 81.88 73 ASP A C 1
ATOM 584 O O . ASP A 1 73 ? 19.252 -2.818 -3.211 1.00 81.88 73 ASP A O 1
ATOM 588 N N . ASP A 1 74 ? 18.117 -1.458 -1.814 1.00 82.19 74 ASP A N 1
ATOM 589 C CA . ASP A 1 74 ? 18.457 -2.172 -0.594 1.00 82.19 74 ASP A CA 1
ATOM 590 C C . ASP A 1 74 ? 17.922 -3.615 -0.635 1.00 82.19 74 ASP A C 1
ATOM 592 O O . ASP A 1 74 ? 16.811 -3.884 -1.107 1.00 82.19 74 ASP A O 1
ATOM 596 N N . LEU A 1 75 ? 18.708 -4.564 -0.123 1.00 82.00 75 LEU A N 1
ATOM 597 C CA . LEU A 1 75 ? 18.323 -5.976 -0.059 1.00 82.00 75 LEU A CA 1
ATOM 598 C C . LEU A 1 75 ? 17.060 -6.196 0.784 1.00 82.00 75 LEU A C 1
ATOM 600 O O . LEU A 1 75 ? 16.277 -7.101 0.496 1.00 82.00 75 LEU A O 1
ATOM 604 N N . SER A 1 76 ? 16.813 -5.340 1.776 1.00 82.75 76 SER A N 1
ATOM 605 C CA . SER A 1 76 ? 15.587 -5.364 2.580 1.00 82.75 76 SER A CA 1
ATOM 606 C C . SER A 1 76 ? 14.322 -5.074 1.764 1.00 82.75 76 SER A C 1
ATOM 608 O O . SER A 1 76 ? 13.223 -5.399 2.203 1.00 82.75 76 SER A O 1
ATOM 610 N N . TRP A 1 77 ? 14.445 -4.507 0.559 1.00 86.56 77 TRP A N 1
ATOM 611 C CA . TRP A 1 77 ? 13.305 -4.156 -0.295 1.00 86.56 77 TRP A CA 1
ATOM 612 C C . TRP A 1 77 ? 12.932 -5.262 -1.283 1.00 86.56 77 TRP A C 1
ATOM 614 O O . TRP A 1 77 ? 11.914 -5.153 -1.970 1.00 86.56 77 TRP A O 1
ATOM 624 N N . GLN A 1 78 ? 13.735 -6.328 -1.361 1.00 83.25 78 GLN A N 1
ATOM 625 C CA . GLN A 1 78 ? 13.590 -7.386 -2.364 1.00 83.25 78 GLN A CA 1
ATOM 626 C C . GLN A 1 78 ? 12.231 -8.089 -2.302 1.00 83.25 78 GLN A C 1
ATOM 628 O O . GLN A 1 78 ? 11.716 -8.506 -3.332 1.00 83.25 78 GLN A O 1
ATOM 633 N N . GLU A 1 79 ? 11.593 -8.147 -1.131 1.00 87.38 79 GLU A N 1
ATOM 634 C CA . GLU A 1 79 ? 10.234 -8.684 -0.992 1.00 87.38 79 GLU A CA 1
ATOM 635 C C . GLU A 1 79 ? 9.195 -7.918 -1.828 1.00 87.38 79 GLU A C 1
ATOM 637 O O . GLU A 1 79 ? 8.238 -8.492 -2.351 1.00 87.38 79 GLU A O 1
ATOM 642 N N . HIS A 1 80 ? 9.384 -6.611 -1.981 1.00 88.12 80 HIS A N 1
ATOM 643 C CA . HIS A 1 80 ? 8.470 -5.749 -2.718 1.00 88.12 80 HIS A CA 1
ATOM 644 C C . HIS A 1 80 ? 8.835 -5.645 -4.209 1.00 88.12 80 HIS A C 1
ATOM 646 O O . HIS A 1 80 ? 8.007 -5.226 -5.027 1.00 88.12 80 HIS A O 1
ATOM 652 N N . ILE A 1 81 ? 10.055 -6.053 -4.579 1.00 87.00 81 ILE A N 1
ATOM 653 C CA . ILE A 1 81 ? 10.549 -6.059 -5.956 1.00 87.00 81 ILE A CA 1
ATOM 654 C C . ILE A 1 81 ? 10.127 -7.360 -6.636 1.00 87.00 81 ILE A C 1
ATOM 656 O O . ILE A 1 81 ? 10.595 -8.453 -6.339 1.00 87.00 81 ILE A O 1
ATOM 660 N N . ARG A 1 82 ? 9.223 -7.230 -7.606 1.00 89.00 82 ARG A N 1
ATOM 661 C CA . ARG A 1 82 ? 8.608 -8.367 -8.298 1.00 89.00 82 ARG A CA 1
ATOM 662 C C . ARG A 1 82 ? 8.903 -8.364 -9.789 1.00 89.00 82 ARG A C 1
ATOM 664 O O . ARG A 1 82 ? 9.191 -7.327 -10.392 1.00 89.00 82 ARG A O 1
ATOM 671 N N . THR A 1 83 ? 8.767 -9.530 -10.411 1.00 90.44 83 THR A N 1
ATOM 672 C CA . THR A 1 83 ? 8.783 -9.660 -11.872 1.00 90.44 83 THR A CA 1
ATOM 673 C C . THR A 1 83 ? 7.517 -9.048 -12.482 1.00 90.44 83 THR A C 1
ATOM 675 O O . THR A 1 83 ? 6.502 -8.856 -11.807 1.00 90.44 83 THR A O 1
ATOM 678 N N . LYS A 1 84 ? 7.551 -8.734 -13.784 1.00 88.62 84 LYS A N 1
ATOM 679 C CA . LYS A 1 84 ? 6.390 -8.176 -14.502 1.00 88.62 84 LYS A CA 1
ATOM 680 C C . LYS A 1 84 ? 5.122 -9.049 -14.367 1.00 88.62 84 LYS A C 1
ATOM 682 O O . LYS A 1 84 ? 4.080 -8.464 -14.080 1.00 88.62 84 LYS A O 1
ATOM 687 N N . PRO A 1 85 ? 5.178 -10.394 -14.487 1.00 91.19 85 PRO A N 1
ATOM 688 C CA . PRO A 1 85 ? 4.001 -11.245 -14.287 1.00 91.19 85 PRO A CA 1
ATOM 689 C C . PRO A 1 85 ? 3.420 -11.164 -12.872 1.00 91.19 85 PRO A C 1
ATOM 691 O O . PRO A 1 85 ? 2.217 -10.990 -12.722 1.00 91.19 85 PRO A O 1
ATOM 694 N N . ARG A 1 86 ? 4.268 -11.194 -11.834 1.00 91.94 86 ARG A N 1
ATOM 695 C CA . ARG A 1 86 ? 3.820 -11.093 -10.433 1.00 91.94 86 ARG A CA 1
ATOM 696 C C . ARG A 1 86 ? 3.140 -9.755 -10.136 1.00 91.94 86 ARG A C 1
ATOM 698 O O . ARG A 1 86 ? 2.117 -9.714 -9.464 1.00 91.94 86 ARG A O 1
ATOM 705 N N . ARG A 1 87 ? 3.654 -8.652 -10.695 1.00 91.12 87 ARG A N 1
ATOM 706 C CA . ARG A 1 87 ? 2.989 -7.340 -10.590 1.00 91.12 87 ARG A CA 1
ATOM 707 C C . ARG A 1 87 ? 1.645 -7.295 -11.311 1.00 91.12 87 ARG A C 1
ATOM 709 O O . ARG A 1 87 ? 0.733 -6.638 -10.827 1.00 91.12 87 ARG A O 1
ATOM 716 N N . ARG A 1 88 ? 1.523 -7.973 -12.457 1.00 90.25 88 ARG A N 1
ATOM 717 C CA . ARG A 1 88 ? 0.247 -8.073 -13.175 1.00 90.25 88 ARG A CA 1
ATOM 718 C C . ARG A 1 88 ? -0.789 -8.822 -12.338 1.00 90.25 88 ARG A C 1
ATOM 720 O O . ARG A 1 88 ? -1.878 -8.295 -12.175 1.00 90.25 88 ARG A O 1
ATOM 727 N N . ALA A 1 89 ? -0.409 -9.950 -11.735 1.00 93.00 89 ALA A N 1
ATOM 728 C CA . ALA A 1 89 ? -1.290 -10.718 -10.857 1.00 93.00 89 ALA A CA 1
ATOM 729 C C . ALA A 1 89 ? -1.820 -9.877 -9.681 1.00 93.00 89 ALA A C 1
ATOM 731 O O . ALA A 1 89 ? -3.012 -9.890 -9.411 1.00 93.00 89 ALA A O 1
ATOM 732 N N . LEU A 1 90 ? -0.971 -9.064 -9.038 1.00 93.62 90 LEU A N 1
ATOM 733 C CA . LEU A 1 90 ? -1.423 -8.118 -8.005 1.00 93.62 90 LEU A CA 1
ATOM 734 C C . LEU A 1 90 ? -2.410 -7.071 -8.542 1.00 93.62 90 LEU A C 1
ATOM 736 O O . LEU A 1 90 ? -3.310 -6.645 -7.824 1.00 93.62 90 LEU A O 1
ATOM 740 N N . GLY A 1 91 ? -2.246 -6.650 -9.796 1.00 91.75 91 GLY A N 1
ATOM 741 C CA . GLY A 1 91 ? -3.195 -5.763 -10.468 1.00 91.75 91 GLY A CA 1
ATOM 742 C C . GLY A 1 91 ? -4.541 -6.426 -10.713 1.00 91.75 91 GLY A C 1
ATOM 743 O O . GLY A 1 91 ? -5.566 -5.790 -10.505 1.00 91.75 91 GLY A O 1
ATOM 744 N N . ASP A 1 92 ? -4.539 -7.697 -11.102 1.00 92.56 92 ASP A N 1
ATOM 745 C CA . ASP A 1 92 ? -5.764 -8.471 -11.298 1.00 92.56 92 ASP A CA 1
ATOM 746 C C . ASP A 1 92 ? -6.492 -8.678 -9.954 1.00 92.56 92 ASP A C 1
ATOM 748 O O . ASP A 1 92 ? -7.689 -8.407 -9.868 1.00 92.56 92 ASP A O 1
ATOM 752 N N . ARG A 1 93 ? -5.758 -8.980 -8.869 1.00 94.38 93 ARG A N 1
ATOM 753 C CA . ARG A 1 93 ? -6.296 -9.001 -7.493 1.00 94.38 93 ARG A CA 1
ATOM 754 C C . ARG A 1 93 ? -6.914 -7.662 -7.084 1.00 94.38 93 ARG A C 1
ATOM 756 O O . ARG A 1 93 ? -7.983 -7.617 -6.489 1.00 94.38 93 ARG A O 1
ATOM 763 N N . MET A 1 94 ? -6.270 -6.539 -7.408 1.00 92.31 94 MET A N 1
ATOM 764 C CA . MET A 1 94 ? -6.817 -5.207 -7.110 1.00 92.31 94 MET A CA 1
ATOM 765 C C . MET A 1 94 ? -8.063 -4.854 -7.932 1.00 92.31 94 MET A C 1
ATOM 767 O O . MET A 1 94 ? -8.785 -3.946 -7.541 1.00 92.31 94 MET A O 1
ATOM 771 N N . LYS A 1 95 ? -8.333 -5.535 -9.048 1.00 90.06 95 LYS A N 1
ATOM 772 C CA . LYS A 1 95 ? -9.557 -5.328 -9.837 1.00 90.06 95 LYS A CA 1
ATOM 773 C C . LYS A 1 95 ? -10.725 -6.152 -9.315 1.00 90.06 95 LYS A C 1
ATOM 775 O O . LYS A 1 95 ? -11.853 -5.669 -9.344 1.00 90.06 95 LYS A O 1
ATOM 780 N N . ASP A 1 96 ? -10.447 -7.355 -8.827 1.00 91.69 96 ASP A N 1
ATOM 781 C CA . ASP A 1 96 ? -11.442 -8.258 -8.254 1.00 91.69 96 ASP A CA 1
ATOM 782 C C . ASP A 1 96 ? -11.999 -7.700 -6.927 1.00 91.69 96 ASP A C 1
ATOM 784 O O . ASP A 1 96 ? -11.240 -7.607 -5.964 1.00 91.69 96 ASP A O 1
ATOM 788 N N . PRO A 1 97 ? -13.279 -7.293 -6.829 1.00 89.19 97 PRO A N 1
ATOM 789 C CA . PRO A 1 97 ? -13.846 -6.731 -5.598 1.00 89.19 97 PRO A CA 1
ATOM 790 C C . PRO A 1 97 ? -13.820 -7.703 -4.406 1.00 89.19 97 PRO A C 1
ATOM 792 O O . PRO A 1 97 ? -13.659 -7.244 -3.268 1.00 89.19 97 PRO A O 1
ATOM 795 N N . ASP A 1 98 ? -13.905 -9.009 -4.673 1.00 90.88 98 ASP A N 1
ATOM 796 C CA . ASP A 1 98 ? -14.006 -10.061 -3.659 1.00 90.88 98 ASP A CA 1
ATOM 797 C C . ASP A 1 98 ? -12.628 -10.497 -3.129 1.00 90.88 98 ASP A C 1
ATOM 799 O O . ASP A 1 98 ? -12.527 -11.145 -2.084 1.00 90.88 98 ASP A O 1
ATOM 803 N N . ASP A 1 99 ? -11.541 -10.107 -3.806 1.00 94.38 99 ASP A N 1
ATOM 804 C CA . ASP A 1 99 ? -10.186 -10.419 -3.353 1.00 94.38 99 ASP A CA 1
ATOM 805 C C . ASP A 1 99 ? -9.838 -9.647 -2.057 1.00 94.38 99 ASP A C 1
ATOM 807 O O . ASP A 1 99 ? -10.077 -8.431 -1.967 1.00 94.38 99 ASP A O 1
ATOM 811 N N . PRO A 1 100 ? -9.209 -10.312 -1.063 1.00 94.44 100 PRO A N 1
ATOM 812 C CA . PRO A 1 100 ? -8.854 -9.708 0.223 1.00 94.44 100 PRO A CA 1
ATOM 813 C C . PRO A 1 100 ? -7.807 -8.588 0.139 1.00 94.44 100 PRO A C 1
ATOM 815 O O . PRO A 1 100 ? -7.631 -7.856 1.111 1.00 94.44 100 PRO A O 1
ATOM 818 N N . LEU A 1 101 ? -7.101 -8.428 -0.983 1.00 95.44 101 LEU A N 1
ATOM 819 C CA . LEU A 1 101 ? -6.203 -7.304 -1.222 1.00 95.44 101 LEU A CA 1
ATOM 820 C C . LEU A 1 101 ? -7.024 -6.029 -1.387 1.00 95.44 101 LEU A C 1
ATOM 822 O O . LEU A 1 101 ? -7.661 -5.820 -2.421 1.00 95.44 101 LEU A O 1
ATOM 826 N N . LYS A 1 102 ? -6.978 -5.156 -0.381 1.00 94.19 102 LYS A N 1
ATOM 827 C CA . LYS A 1 102 ? -7.744 -3.908 -0.373 1.00 94.19 102 LYS A CA 1
ATOM 828 C C . LYS A 1 102 ? -6.882 -2.661 -0.551 1.00 94.19 102 LYS A C 1
ATOM 830 O O . LYS A 1 102 ? -7.400 -1.657 -1.021 1.00 94.19 102 LYS A O 1
ATOM 835 N N . ILE A 1 103 ? -5.591 -2.693 -0.210 1.00 94.81 103 ILE A N 1
ATOM 836 C CA . ILE A 1 103 ? -4.705 -1.522 -0.291 1.00 94.81 103 ILE A CA 1
ATOM 837 C C . ILE A 1 103 ? -3.473 -1.816 -1.151 1.00 94.81 103 ILE A C 1
ATOM 839 O O . ILE A 1 103 ? -2.666 -2.696 -0.839 1.00 94.81 103 ILE A O 1
ATOM 843 N N . ALA A 1 104 ? -3.266 -1.002 -2.184 1.00 94.00 104 ALA A N 1
ATOM 844 C CA . ALA A 1 104 ? -2.039 -0.994 -2.976 1.00 94.00 104 ALA A CA 1
ATOM 845 C C . ALA A 1 104 ? -1.236 0.290 -2.737 1.00 94.00 104 ALA A C 1
ATOM 847 O O . ALA A 1 104 ? -1.730 1.388 -2.978 1.00 94.00 104 ALA A O 1
ATOM 848 N N . ILE A 1 105 ? 0.022 0.168 -2.314 1.00 94.12 105 ILE A N 1
ATOM 849 C CA . ILE A 1 105 ? 0.965 1.293 -2.259 1.00 94.12 105 ILE A CA 1
ATOM 850 C C . ILE A 1 105 ? 1.819 1.267 -3.528 1.00 94.12 105 ILE A C 1
ATOM 852 O O . ILE A 1 105 ? 2.570 0.316 -3.749 1.00 94.12 105 ILE A O 1
ATOM 856 N N . VAL A 1 106 ? 1.734 2.312 -4.347 1.00 91.25 106 VAL A N 1
ATOM 857 C CA . VAL A 1 106 ? 2.402 2.426 -5.650 1.00 91.25 106 VAL A CA 1
ATOM 858 C C . VAL A 1 106 ? 3.323 3.648 -5.713 1.00 91.25 106 VAL A C 1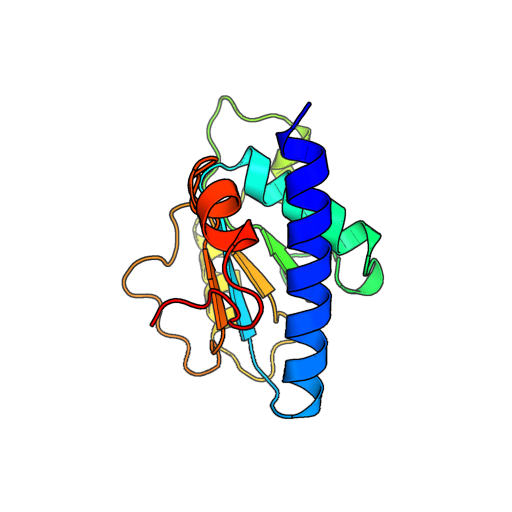
ATOM 860 O O . VAL A 1 106 ? 3.162 4.612 -4.965 1.00 91.25 106 VAL A O 1
ATOM 863 N N . ARG A 1 107 ? 4.303 3.609 -6.627 1.00 84.62 107 ARG A N 1
ATOM 864 C CA . ARG A 1 107 ? 5.197 4.743 -6.938 1.00 84.62 107 ARG A CA 1
ATOM 865 C C . ARG A 1 107 ? 4.924 5.288 -8.342 1.00 84.62 107 ARG A C 1
ATOM 867 O O . ARG A 1 107 ? 4.331 6.345 -8.472 1.00 84.62 107 ARG A O 1
ATOM 874 N N . ASP A 1 108 ? 5.303 4.536 -9.377 1.00 74.38 108 ASP A N 1
ATOM 875 C CA . ASP A 1 108 ? 5.155 4.944 -10.796 1.00 74.38 108 ASP A CA 1
ATOM 876 C C . ASP A 1 108 ? 4.181 4.087 -11.593 1.00 74.38 108 ASP A C 1
ATOM 878 O O . ASP A 1 108 ? 3.966 4.300 -12.785 1.00 74.38 108 ASP A O 1
ATOM 882 N N . MET A 1 109 ? 3.666 3.035 -10.973 1.00 74.69 109 MET A N 1
ATOM 883 C CA . MET A 1 109 ? 2.818 2.076 -11.656 1.00 74.69 109 MET A CA 1
ATOM 884 C C . MET A 1 109 ? 1.363 2.406 -11.367 1.00 74.69 109 MET A C 1
ATOM 886 O O . MET A 1 109 ? 1.043 2.881 -10.282 1.00 74.69 109 MET A O 1
ATOM 890 N N . TRP A 1 110 ? 0.504 2.140 -12.351 1.00 75.00 110 TRP A N 1
ATOM 891 C CA . TRP A 1 110 ? -0.952 2.301 -12.253 1.00 75.00 110 TRP A CA 1
ATOM 892 C C . TRP A 1 110 ? -1.451 3.748 -12.146 1.00 75.00 110 TRP A C 1
ATOM 894 O O . TRP A 1 110 ? -2.616 3.976 -11.851 1.00 75.00 110 TRP A O 1
ATOM 904 N N . LEU A 1 111 ? -0.596 4.721 -12.474 1.00 67.56 111 LEU A N 1
ATOM 905 C CA . LEU A 1 111 ? -0.980 6.133 -12.572 1.00 67.56 111 LEU A CA 1
ATOM 906 C C . LEU A 1 111 ? -1.734 6.461 -13.871 1.00 67.56 111 LEU A C 1
ATOM 908 O O . LEU A 1 111 ? -2.399 7.487 -13.956 1.00 67.56 111 LEU A O 1
ATOM 912 N N . THR A 1 112 ? -1.643 5.595 -14.885 1.00 66.69 112 THR A N 1
ATOM 913 C CA . THR A 1 112 ? -2.371 5.714 -16.154 1.00 66.69 112 THR A CA 1
ATOM 914 C C . THR A 1 112 ? -2.913 4.349 -16.583 1.00 66.69 112 THR A C 1
ATOM 916 O O . THR A 1 112 ? -2.222 3.333 -16.490 1.00 66.69 112 THR A O 1
ATOM 919 N N . GLY A 1 113 ? -4.173 4.306 -17.029 1.00 63.78 113 GLY A N 1
ATOM 920 C CA . GLY A 1 113 ? -4.798 3.103 -17.599 1.00 63.78 113 GLY A CA 1
ATOM 921 C C . GLY A 1 113 ? -5.072 1.948 -16.623 1.00 63.78 113 GLY A C 1
ATOM 922 O O . GLY A 1 113 ? -5.408 0.853 -17.074 1.00 63.78 113 GLY A O 1
ATOM 923 N N . PHE A 1 114 ? -4.924 2.152 -15.308 1.00 73.38 114 PHE A N 1
ATOM 924 C CA . PHE A 1 114 ? -5.402 1.192 -14.314 1.00 73.38 114 PHE A CA 1
ATOM 925 C C . PHE A 1 114 ? -6.874 1.464 -14.017 1.00 73.38 114 PHE A C 1
ATOM 927 O O . PHE A 1 114 ? -7.208 2.417 -13.321 1.00 73.38 114 PHE A O 1
ATOM 934 N N . ASP A 1 115 ? -7.734 0.629 -14.589 1.00 71.00 115 ASP A N 1
ATOM 935 C CA . ASP A 1 115 ? -9.172 0.652 -14.352 1.00 71.00 115 ASP A CA 1
ATOM 936 C C . ASP A 1 115 ? -9.549 -0.481 -13.394 1.00 71.00 115 ASP A C 1
ATOM 938 O O . ASP A 1 115 ? -9.359 -1.664 -13.702 1.00 71.00 115 ASP A O 1
ATOM 942 N N . ALA A 1 116 ? -10.009 -0.099 -12.207 1.00 74.62 116 ALA A N 1
ATOM 943 C CA . ALA A 1 116 ? -10.501 -0.986 -11.167 1.00 74.62 116 ALA A CA 1
ATOM 944 C C . ALA A 1 116 ? -11.763 -0.338 -10.577 1.00 74.62 116 ALA A C 1
ATOM 946 O O . ALA A 1 116 ? -11.639 0.584 -9.771 1.00 74.62 116 ALA A O 1
ATOM 947 N N . PRO A 1 117 ? -12.970 -0.804 -10.948 1.00 70.75 117 PRO A N 1
ATOM 948 C CA . PRO A 1 117 ? -14.233 -0.240 -10.459 1.00 70.75 117 PRO A CA 1
ATOM 949 C C . PRO A 1 117 ? -14.358 -0.254 -8.930 1.00 70.75 117 PRO A C 1
ATOM 951 O O . PRO A 1 117 ? -15.054 0.570 -8.346 1.00 70.75 117 PRO A O 1
ATOM 954 N N . SER A 1 118 ? -13.661 -1.188 -8.278 1.00 75.00 118 SER A N 1
ATOM 955 C CA . SER A 1 118 ? -13.600 -1.340 -6.824 1.00 75.00 118 SER A CA 1
ATOM 956 C C . SER A 1 118 ? -12.650 -0.350 -6.135 1.00 75.00 118 SER A C 1
ATOM 958 O O . SER A 1 118 ? -12.652 -0.262 -4.906 1.00 75.00 118 SER A O 1
ATOM 960 N N . LEU A 1 119 ? -11.851 0.416 -6.887 1.00 76.00 119 LEU A N 1
ATOM 961 C CA . LEU A 1 119 ? -10.903 1.390 -6.355 1.00 76.00 119 LEU A CA 1
ATOM 962 C C . LEU A 1 119 ? -11.578 2.751 -6.133 1.00 76.00 119 LEU A C 1
ATOM 964 O O . LEU A 1 119 ? -11.768 3.523 -7.068 1.00 76.00 119 LEU A O 1
ATOM 968 N N . HIS A 1 120 ? -11.900 3.077 -4.882 1.00 70.12 120 HIS A N 1
ATOM 969 C CA . HIS A 1 120 ? -12.676 4.280 -4.552 1.00 70.12 120 HIS A CA 1
ATOM 970 C C . HIS A 1 120 ? -11.872 5.387 -3.866 1.00 70.12 120 HIS A C 1
ATOM 972 O O . HIS A 1 120 ? -12.374 6.498 -3.702 1.00 70.12 120 HIS A O 1
ATOM 978 N N . THR A 1 121 ? -10.665 5.097 -3.375 1.00 72.06 121 THR A N 1
ATOM 979 C CA . THR A 1 121 ? -9.860 6.086 -2.646 1.00 72.06 121 THR A CA 1
ATOM 980 C C . THR A 1 121 ? -8.431 6.087 -3.147 1.00 72.06 121 THR A C 1
ATOM 982 O O . THR A 1 121 ? -7.756 5.058 -3.135 1.00 72.06 121 THR A O 1
ATOM 985 N N . MET A 1 122 ? -7.966 7.271 -3.541 1.00 76.19 122 MET A N 1
ATOM 986 C CA . MET A 1 122 ? -6.577 7.520 -3.892 1.00 76.19 122 MET A CA 1
ATOM 987 C C . MET A 1 122 ? -5.957 8.486 -2.884 1.00 76.19 122 MET A C 1
ATOM 989 O O . MET A 1 122 ? -6.423 9.612 -2.730 1.00 76.19 122 MET A O 1
ATOM 993 N N . TYR A 1 123 ? -4.898 8.054 -2.208 1.00 74.69 123 TYR A N 1
ATOM 994 C CA . TYR A 1 123 ? -4.081 8.916 -1.357 1.00 74.69 123 TYR A CA 1
ATOM 995 C C . TYR A 1 123 ? -2.836 9.327 -2.136 1.00 74.69 123 TYR A C 1
ATOM 997 O O . TYR A 1 123 ? -2.150 8.465 -2.676 1.00 74.69 123 TYR A O 1
ATOM 1005 N N . ILE A 1 124 ? -2.520 10.620 -2.189 1.00 74.25 124 ILE A N 1
ATOM 1006 C CA . ILE A 1 124 ? -1.333 11.117 -2.892 1.00 74.25 124 ILE A CA 1
ATOM 1007 C C . ILE A 1 124 ? -0.434 11.828 -1.886 1.00 74.25 124 ILE A C 1
ATOM 1009 O O . ILE A 1 124 ? -0.788 12.881 -1.353 1.00 74.25 124 ILE A O 1
ATOM 1013 N N . ASP A 1 125 ? 0.755 11.277 -1.641 1.00 68.12 125 ASP A N 1
ATOM 1014 C CA . ASP A 1 125 ? 1.785 11.983 -0.881 1.00 68.12 125 ASP A CA 1
ATOM 1015 C C . ASP A 1 125 ? 2.401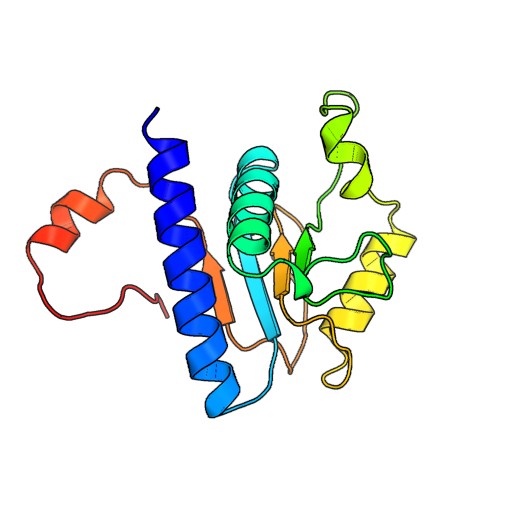 13.070 -1.770 1.00 68.12 125 ASP A C 1
ATOM 1017 O O . ASP A 1 125 ? 3.333 12.815 -2.525 1.00 68.12 125 ASP A O 1
ATOM 1021 N N . LYS A 1 126 ? 1.870 14.294 -1.706 1.00 51.97 126 LYS A N 1
ATOM 1022 C CA . LYS A 1 126 ? 2.477 15.474 -2.337 1.00 51.97 126 LYS A CA 1
ATOM 1023 C C . LYS A 1 126 ? 3.505 16.070 -1.368 1.00 51.97 126 LYS A C 1
ATOM 1025 O O . LYS A 1 126 ? 3.175 16.424 -0.229 1.00 51.97 126 LYS A O 1
ATOM 1030 N N . THR A 1 127 ? 4.773 16.187 -1.771 1.00 48.22 127 THR A N 1
ATOM 1031 C CA . THR A 1 127 ? 5.761 16.948 -0.991 1.00 48.22 127 THR A CA 1
ATOM 1032 C C . THR A 1 127 ? 5.401 18.406 -1.133 1.00 48.22 127 THR A C 1
ATOM 1034 O O . THR A 1 127 ? 5.656 18.970 -2.184 1.00 48.22 127 THR A O 1
ATOM 1037 N N . ASN A 1 128 ? 4.861 19.010 -0.082 1.00 42.41 128 ASN A N 1
ATOM 1038 C CA . ASN A 1 128 ? 5.012 20.431 0.175 1.00 42.41 128 ASN A CA 1
ATOM 1039 C C . ASN A 1 128 ? 5.071 20.609 1.693 1.00 42.41 128 ASN A C 1
ATOM 1041 O O . ASN A 1 128 ? 4.067 20.488 2.387 1.00 42.41 128 ASN A O 1
ATOM 1045 N N . ALA A 1 129 ? 6.255 20.935 2.210 1.00 42.16 129 ALA A N 1
ATOM 1046 C CA . ALA A 1 129 ? 6.388 21.506 3.551 1.00 42.16 129 ALA A CA 1
ATOM 1047 C C . ALA A 1 129 ? 5.596 22.829 3.692 1.00 42.16 129 ALA A C 1
ATOM 1049 O O . ALA A 1 129 ? 5.339 23.272 4.804 1.00 42.16 129 ALA A O 1
ATOM 1050 N N . GLN A 1 130 ? 5.159 23.422 2.574 1.00 31.98 130 GLN A N 1
ATOM 1051 C CA . GLN A 1 130 ? 4.428 24.685 2.529 1.00 31.98 130 GLN A CA 1
ATOM 1052 C C . GLN A 1 130 ? 2.914 24.557 2.780 1.00 31.98 130 GLN A C 1
ATOM 1054 O O . GLN A 1 130 ? 2.311 25.497 3.278 1.00 31.98 130 GLN A O 1
ATOM 1059 N N . SER A 1 131 ? 2.280 23.405 2.521 1.00 38.44 131 SER A N 1
ATOM 1060 C CA . SER A 1 131 ? 0.817 23.291 2.671 1.00 38.44 131 SER A CA 1
ATOM 1061 C C . SER A 1 131 ? 0.343 23.165 4.124 1.00 38.44 131 SER A C 1
ATOM 1063 O O . SER A 1 131 ? -0.839 23.341 4.388 1.00 38.44 131 SER A O 1
ATOM 1065 N N . TRP A 1 132 ? 1.241 22.887 5.076 1.00 33.47 132 TRP A N 1
ATOM 1066 C CA . TRP A 1 132 ? 0.901 22.786 6.503 1.00 33.47 132 TRP A CA 1
ATOM 1067 C C . TRP A 1 132 ? 0.893 24.143 7.224 1.00 33.47 132 TRP A C 1
ATOM 1069 O O . TRP A 1 132 ? 0.095 24.326 8.139 1.00 33.47 132 TRP A O 1
ATOM 1079 N N . ILE A 1 133 ? 1.721 25.107 6.795 1.00 39.00 133 ILE A N 1
ATOM 1080 C CA . ILE A 1 133 ? 1.705 26.479 7.340 1.00 39.00 133 ILE A CA 1
ATOM 1081 C C . ILE A 1 133 ? 0.414 27.200 6.917 1.00 39.00 133 ILE A C 1
ATOM 1083 O O . ILE A 1 133 ? -0.193 27.892 7.729 1.00 39.00 133 ILE A O 1
ATOM 1087 N N . ASP A 1 134 ? -0.071 26.942 5.700 1.00 35.84 134 ASP A N 1
ATOM 1088 C CA . ASP A 1 134 ? -1.314 27.541 5.198 1.00 35.84 134 ASP A CA 1
ATOM 1089 C C . ASP A 1 134 ? -2.582 26.824 5.712 1.00 35.84 134 ASP A C 1
ATOM 1091 O O . ASP A 1 134 ? -3.631 27.452 5.868 1.00 35.84 134 ASP A O 1
ATOM 1095 N N . ALA A 1 135 ? -2.499 25.521 6.023 1.00 40.78 135 ALA A N 1
ATOM 1096 C CA . ALA A 1 135 ? -3.617 24.738 6.567 1.00 40.78 135 ALA A CA 1
ATOM 1097 C C . ALA A 1 135 ? -3.850 24.961 8.073 1.00 40.78 135 ALA A C 1
ATOM 1099 O O . ALA A 1 135 ? -4.977 24.830 8.543 1.00 40.78 135 ALA A O 1
ATOM 1100 N N . GLY A 1 136 ? -2.820 25.357 8.831 1.00 34.47 136 GLY A N 1
ATOM 1101 C CA . GLY A 1 136 ? -2.949 25.663 10.262 1.00 34.47 136 GLY A CA 1
ATOM 1102 C C . GLY A 1 136 ? -3.873 26.848 10.579 1.00 34.47 136 GLY A C 1
ATOM 1103 O O . GLY A 1 136 ? -4.311 26.983 11.718 1.00 34.47 136 GLY A O 1
ATOM 1104 N N . ASN A 1 137 ? -4.205 27.678 9.581 1.00 43.19 137 ASN A N 1
ATOM 1105 C CA . ASN A 1 137 ? -5.057 28.860 9.738 1.00 43.19 137 ASN A CA 1
ATOM 1106 C C . ASN A 1 137 ? -6.490 28.682 9.192 1.00 43.19 137 ASN A C 1
ATOM 1108 O O . ASN A 1 137 ? -7.268 29.633 9.170 1.00 43.19 137 ASN A O 1
ATOM 1112 N N . ARG A 1 138 ? -6.859 27.473 8.747 1.00 36.56 138 ARG A N 1
ATOM 1113 C CA . ARG A 1 138 ? -8.234 27.127 8.360 1.00 36.56 138 ARG A CA 1
ATOM 1114 C C . ARG A 1 138 ? -8.666 25.863 9.091 1.00 36.56 138 ARG A C 1
ATOM 1116 O O . ARG A 1 138 ? -8.483 24.749 8.614 1.00 36.56 138 ARG A O 1
ATOM 1123 N N . GLN A 1 139 ? -9.247 26.047 10.272 1.00 38.19 139 GLN A N 1
ATOM 1124 C CA . GLN A 1 139 ? -9.981 24.981 10.945 1.00 38.19 139 GLN A CA 1
ATOM 1125 C C . GLN A 1 139 ? -11.184 24.598 10.069 1.00 38.19 139 GLN A C 1
ATOM 1127 O O . GLN A 1 139 ? -12.048 25.441 9.840 1.00 38.19 139 GLN A O 1
ATOM 1132 N N . GLY A 1 140 ? -11.240 23.352 9.584 1.00 40.59 140 GLY A N 1
ATOM 1133 C CA . GLY A 1 140 ? -12.518 22.737 9.209 1.00 40.59 140 GLY A CA 1
ATOM 1134 C C . GLY A 1 140 ? -12.606 21.879 7.947 1.00 40.59 140 GLY A C 1
ATOM 1135 O O . GLY A 1 140 ? -13.610 21.190 7.827 1.00 40.59 140 GLY A O 1
ATOM 1136 N N . GLU A 1 141 ? -11.629 21.843 7.036 1.00 36.19 141 GLU A N 1
ATOM 1137 C CA . GLU A 1 141 ? -11.806 21.086 5.777 1.00 36.19 141 GLU A CA 1
ATOM 113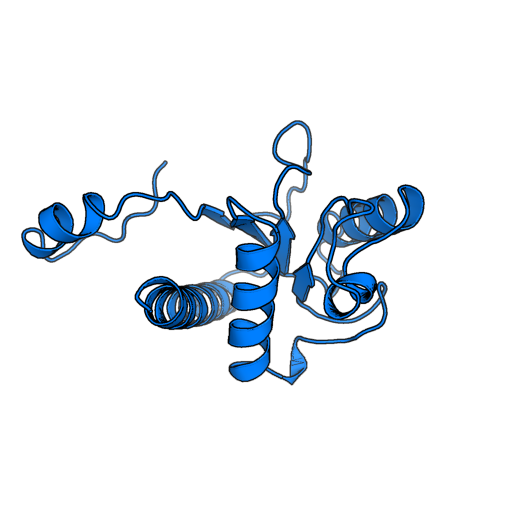8 C C . GLU A 1 141 ? -10.727 20.010 5.570 1.00 36.19 141 GLU A C 1
ATOM 1140 O O . GLU A 1 141 ? -9.532 20.324 5.595 1.00 36.19 141 GLU A O 1
ATOM 1145 N N . PRO A 1 142 ? -11.103 18.732 5.361 1.00 37.09 142 PRO A N 1
ATOM 1146 C CA . PRO A 1 142 ? -10.145 17.695 5.022 1.00 37.09 142 PRO A CA 1
ATOM 1147 C C . PRO A 1 142 ? -9.637 17.928 3.594 1.00 37.09 142 PRO A C 1
ATOM 1149 O O . PRO A 1 142 ? -10.407 18.010 2.640 1.00 37.09 142 PRO A O 1
ATOM 1152 N N . CYS A 1 143 ? -8.317 18.037 3.447 1.00 42.75 143 CYS A N 1
ATOM 1153 C CA . CYS A 1 143 ? -7.655 18.189 2.155 1.00 42.75 143 CYS A CA 1
ATOM 1154 C C . CYS A 1 143 ? -7.708 16.862 1.375 1.00 42.75 143 CYS A C 1
ATOM 1156 O O . CYS A 1 143 ? -6.739 16.107 1.340 1.00 42.75 143 CYS A O 1
ATOM 1158 N N . PHE A 1 144 ? -8.858 16.573 0.767 1.00 39.12 144 PHE A N 1
ATOM 1159 C CA . PHE A 1 144 ? -9.015 15.593 -0.304 1.00 39.12 144 PHE A CA 1
ATOM 1160 C C . PHE A 1 144 ? -9.309 16.384 -1.580 1.00 39.12 144 PHE A C 1
ATOM 1162 O O . PHE A 1 144 ? -10.374 16.980 -1.715 1.00 39.12 144 PHE A O 1
ATOM 1169 N N . GLN A 1 145 ? -8.326 16.481 -2.478 1.00 39.94 145 GLN A N 1
ATOM 1170 C CA . GLN A 1 145 ? -8.502 17.190 -3.747 1.00 39.94 145 GLN A CA 1
ATOM 1171 C C . GLN A 1 145 ? -9.389 16.356 -4.682 1.00 39.94 145 GLN A C 1
ATOM 1173 O O . GLN A 1 145 ? -9.092 15.181 -4.906 1.00 39.94 145 GLN A O 1
ATOM 1178 N N . GLY A 1 146 ? -10.455 16.977 -5.194 1.00 34.94 146 GLY A N 1
ATOM 1179 C CA . GLY A 1 146 ? -11.129 16.560 -6.426 1.00 34.94 146 GLY A CA 1
ATOM 1180 C C . GLY A 1 146 ? -10.366 16.991 -7.672 1.00 34.94 146 GLY A C 1
ATOM 1181 O O . GLY A 1 146 ? -9.427 17.815 -7.541 1.00 34.94 146 GLY A O 1
#

Sequence (146 aa):
MGSEKRIKIIAKDIVDHFEKRLEVLDGKGMIVCMSRRICIDLHNEIVKLRPKWYDRDDDKGIIKVIMTGSASDDLSWQEHIRTKPRRRALGDRMKDPDDPLKIAIVRDMWLTGFDAPSLHTMYIDKTNAQSWIDAGNRQGEPCFQG

Foldseek 3Di:
DVLLVVLLVVLVVCVVVVVVVCVPDQFAEEEEEADPVSLVSNVVSNCVVPVQQDDLDLQDGQEAEAEDDDPPDDPVCVSNHDDPVSSVVSLVLNQDSPRSHHYYYYYPPPPPPSDRPRYDYYHYPDDDPPVVVVVVPDPDDDPDDD

InterPro domains:
  IPR027417 P-loop containing nucleoside triphosphate hydrolase [G3DSA:3.40.50.300] (1-132)
  IPR051268 Type I restriction enzyme R subunit [PTHR30195] (2-126)
  IPR055180 Restriction endonuclease, type I, HsdR, second RecA-like helicase domain [PF22679] (88-127)